Protein AF-A0AAV6VTU3-F1 (afdb_monomer_lite)

Organism: NCBI:txid931172

pLDDT: mean 71.61, std 12.26, range [45.69, 88.69]

Structure (mmCIF, N/CA/C/O backbone):
data_AF-A0AAV6VTU3-F1
#
_entry.id   AF-A0AAV6VTU3-F1
#
loop_
_atom_site.group_PDB
_atom_site.id
_atom_site.type_symbol
_atom_site.label_atom_id
_atom_site.label_alt_id
_atom_site.label_comp_id
_atom_site.label_asym_id
_atom_site.label_entity_id
_atom_site.label_seq_id
_atom_site.pdbx_PDB_ins_code
_atom_site.Cartn_x
_atom_site.Cartn_y
_atom_site.Cartn_z
_atom_site.occupancy
_atom_site.B_iso_or_equiv
_atom_site.auth_seq_id
_atom_site.auth_comp_id
_atom_site.auth_asym_id
_atom_site.auth_atom_id
_atom_site.pdbx_PDB_model_num
ATOM 1 N N . MET A 1 1 ? 52.369 15.342 -27.972 1.00 59.19 1 MET A N 1
ATOM 2 C CA . MET A 1 1 ? 50.950 15.542 -28.366 1.00 59.19 1 MET A CA 1
ATOM 3 C C . MET A 1 1 ? 50.063 14.305 -28.179 1.00 59.19 1 MET A C 1
ATOM 5 O O . MET A 1 1 ? 48.873 14.490 -27.971 1.00 59.19 1 MET A O 1
ATOM 9 N N . LYS A 1 2 ? 50.589 13.068 -28.242 1.00 53.38 2 LYS A N 1
ATOM 10 C CA . LYS A 1 2 ? 49.800 11.833 -28.050 1.00 53.38 2 LYS A CA 1
ATOM 11 C C . LYS A 1 2 ? 49.408 11.620 -26.577 1.00 53.38 2 LYS A C 1
ATOM 13 O O . LYS A 1 2 ? 48.226 11.510 -26.292 1.00 53.38 2 LYS A O 1
ATOM 18 N N . GLU A 1 3 ? 50.367 11.763 -25.662 1.00 60.44 3 GLU A N 1
ATOM 19 C CA . GLU A 1 3 ? 50.156 11.627 -24.206 1.00 60.44 3 GLU A CA 1
ATOM 20 C C . GLU A 1 3 ? 49.086 12.570 -23.630 1.00 60.44 3 GLU A C 1
ATOM 22 O O . GLU A 1 3 ? 48.263 12.163 -22.817 1.00 60.44 3 GLU A O 1
ATOM 27 N N . LEU A 1 4 ? 49.035 13.822 -24.103 1.00 63.78 4 LEU A N 1
ATOM 28 C CA . LEU A 1 4 ? 48.058 14.814 -23.634 1.00 63.78 4 LEU A CA 1
ATOM 29 C C . LEU A 1 4 ? 46.618 14.455 -24.045 1.00 63.78 4 LEU A C 1
ATOM 31 O O . LEU A 1 4 ? 45.676 14.739 -23.310 1.00 63.78 4 LEU A O 1
ATOM 35 N N . ARG A 1 5 ? 46.445 13.790 -25.197 1.00 69.44 5 ARG A N 1
ATOM 36 C CA . ARG A 1 5 ? 45.142 13.273 -25.641 1.00 69.44 5 ARG A CA 1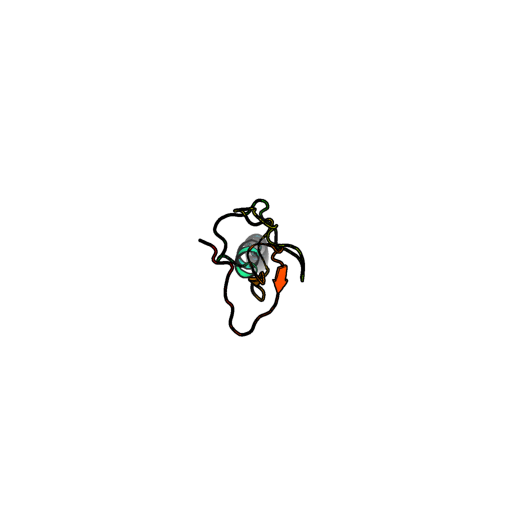
ATOM 37 C C . ARG A 1 5 ? 44.716 12.069 -24.807 1.00 69.44 5 ARG A C 1
ATOM 39 O O . ARG A 1 5 ? 43.547 11.977 -24.447 1.00 69.44 5 ARG A O 1
ATOM 46 N N . THR A 1 6 ? 45.657 11.191 -24.464 1.00 74.56 6 THR A N 1
ATOM 47 C CA . THR A 1 6 ? 45.404 10.011 -23.628 1.00 74.56 6 THR A CA 1
ATOM 48 C C . THR A 1 6 ? 44.999 10.407 -22.209 1.00 74.56 6 THR A C 1
ATOM 50 O O . THR A 1 6 ? 44.016 9.890 -21.688 1.00 74.56 6 THR A O 1
ATOM 53 N N . VAL A 1 7 ? 45.689 11.380 -21.605 1.00 83.62 7 VAL A N 1
ATOM 54 C CA . VAL A 1 7 ? 45.344 11.898 -20.269 1.00 83.62 7 VAL A CA 1
ATOM 55 C C . VAL A 1 7 ? 43.982 12.597 -20.282 1.00 83.62 7 VAL A C 1
ATOM 57 O O . VAL A 1 7 ? 43.176 12.373 -19.383 1.00 83.62 7 VAL A O 1
ATOM 60 N N . GLY A 1 8 ? 43.679 13.378 -21.325 1.00 83.19 8 GLY A N 1
ATOM 61 C CA . GLY A 1 8 ? 42.362 14.003 -21.485 1.00 83.19 8 GLY A CA 1
ATOM 62 C C . GLY A 1 8 ? 41.220 12.987 -21.605 1.00 83.19 8 GLY A C 1
ATOM 63 O O . GLY A 1 8 ? 40.176 13.162 -20.982 1.00 83.19 8 GLY A O 1
ATOM 64 N N . LEU A 1 9 ? 41.436 11.893 -22.344 1.00 81.88 9 LEU A N 1
ATOM 65 C CA . LEU A 1 9 ? 40.484 10.782 -22.462 1.00 81.88 9 LEU A CA 1
ATOM 66 C C . LEU A 1 9 ? 40.259 10.064 -21.125 1.00 81.88 9 LEU A C 1
ATOM 68 O O . LEU A 1 9 ? 39.120 9.760 -20.780 1.00 81.88 9 LEU A O 1
ATOM 72 N N . LEU A 1 10 ? 41.322 9.832 -20.352 1.00 83.12 10 LEU A N 1
ATOM 73 C CA . LEU A 1 10 ? 41.223 9.186 -19.040 1.00 83.12 10 LEU A CA 1
ATOM 74 C C . LEU A 1 10 ? 40.472 10.056 -18.021 1.00 83.12 10 LEU A C 1
ATOM 76 O O . LEU A 1 10 ? 39.637 9.542 -17.279 1.00 83.12 10 LEU A O 1
ATOM 80 N N . LEU A 1 11 ? 40.706 11.371 -18.024 1.00 82.94 11 LEU A N 1
ATOM 81 C CA . LEU A 1 11 ? 39.993 12.312 -17.153 1.00 82.94 11 LEU A CA 1
ATOM 82 C C . LEU A 1 11 ? 38.503 12.418 -17.506 1.00 82.94 11 LEU A C 1
ATOM 84 O O . LEU A 1 11 ? 37.665 12.465 -16.608 1.00 82.94 11 LEU A O 1
ATOM 88 N N . LEU A 1 12 ? 38.165 12.394 -18.799 1.00 80.50 12 LEU A N 1
ATOM 89 C CA . LEU A 1 12 ? 36.775 12.369 -19.264 1.00 80.50 12 LEU A CA 1
ATOM 90 C C . LEU A 1 12 ? 36.037 11.104 -18.808 1.00 80.50 12 LEU A C 1
ATOM 92 O O . LEU A 1 12 ? 34.921 11.197 -18.306 1.00 80.50 12 LEU A O 1
ATOM 96 N N . MET A 1 13 ? 36.664 9.931 -18.918 1.00 78.81 13 MET A N 1
ATOM 97 C CA . MET A 1 13 ? 36.058 8.665 -18.485 1.00 78.81 13 MET A CA 1
ATOM 98 C C . MET A 1 13 ? 35.848 8.610 -16.965 1.00 78.81 13 MET A C 1
ATOM 100 O O . MET A 1 13 ? 34.815 8.130 -16.501 1.00 78.81 13 MET A O 1
ATOM 104 N N . PHE A 1 14 ? 36.791 9.150 -16.186 1.00 77.19 14 PHE A N 1
ATOM 105 C CA . PHE A 1 14 ? 36.673 9.233 -14.728 1.00 77.19 14 PHE A CA 1
ATOM 106 C C . PHE A 1 14 ? 35.540 10.176 -14.287 1.00 77.19 14 PHE A C 1
ATOM 108 O O . PHE A 1 14 ? 34.786 9.850 -13.371 1.00 77.19 14 PHE A O 1
ATOM 115 N N . ALA A 1 15 ? 35.367 11.308 -14.976 1.00 77.94 15 ALA A N 1
ATOM 116 C CA . ALA A 1 15 ? 34.281 12.250 -14.705 1.00 77.94 15 ALA A CA 1
ATOM 117 C C . ALA A 1 15 ? 32.890 11.657 -15.002 1.00 77.94 15 ALA A C 1
ATOM 119 O O . ALA A 1 15 ? 31.959 11.877 -14.232 1.00 77.94 15 ALA A O 1
ATOM 120 N N . ILE A 1 16 ? 32.754 10.869 -16.076 1.00 72.19 16 ILE A N 1
ATOM 121 C CA . ILE A 1 16 ? 31.493 10.189 -16.427 1.00 72.19 16 ILE A CA 1
ATOM 122 C C . ILE A 1 16 ? 31.120 9.145 -15.363 1.00 72.19 16 ILE A C 1
ATOM 124 O O . ILE A 1 16 ? 29.951 9.021 -15.011 1.00 72.19 16 ILE A O 1
ATOM 128 N N . PHE A 1 17 ? 32.102 8.426 -14.810 1.00 67.38 17 PHE A N 1
ATOM 129 C CA . PHE A 1 17 ? 31.864 7.422 -13.769 1.00 67.38 17 PHE A CA 1
ATOM 130 C C . PHE A 1 17 ? 31.403 8.052 -12.443 1.00 67.38 17 PHE A C 1
ATOM 132 O O . PHE A 1 17 ? 30.485 7.548 -11.797 1.00 67.38 17 PHE A O 1
ATOM 139 N N . ALA A 1 18 ? 31.999 9.188 -12.065 1.00 67.50 18 ALA A N 1
ATOM 140 C CA . ALA A 1 18 ? 31.659 9.921 -10.844 1.00 67.50 18 ALA A CA 1
ATOM 141 C C . ALA A 1 18 ? 30.273 10.596 -10.882 1.00 67.50 18 ALA A C 1
ATOM 143 O O . ALA A 1 18 ? 29.735 10.926 -9.831 1.00 67.50 18 ALA A O 1
ATOM 144 N N . ALA A 1 19 ? 29.692 10.790 -12.070 1.00 62.94 19 ALA A N 1
ATOM 145 C CA . ALA A 1 19 ? 28.379 11.409 -12.262 1.00 62.94 19 ALA A CA 1
ATOM 146 C C . ALA A 1 19 ? 27.198 10.414 -12.204 1.00 62.94 19 ALA A C 1
ATOM 148 O O . ALA A 1 19 ? 26.073 10.779 -12.543 1.00 62.94 19 ALA A O 1
ATOM 149 N N . SER A 1 20 ? 27.428 9.158 -11.806 1.00 61.75 20 SER A N 1
ATOM 150 C CA . SER A 1 20 ? 26.363 8.155 -11.684 1.00 61.75 20 SER A CA 1
ATOM 151 C C . SER A 1 20 ? 25.535 8.349 -10.404 1.00 61.75 20 SER A C 1
ATOM 153 O O . SER A 1 20 ? 25.688 7.645 -9.412 1.00 61.75 20 SER A O 1
ATOM 155 N N . GLU A 1 21 ? 24.612 9.309 -10.429 1.00 62.25 21 GLU A N 1
ATOM 156 C CA . GLU A 1 21 ? 23.531 9.426 -9.442 1.00 62.25 21 GLU A CA 1
ATOM 157 C C . GLU A 1 21 ? 22.283 8.671 -9.940 1.00 62.25 21 GLU A C 1
ATOM 159 O O . GLU A 1 21 ? 21.357 9.262 -10.489 1.00 62.25 21 GLU A O 1
ATOM 164 N N . GLU A 1 22 ? 22.242 7.344 -9.767 1.00 57.81 22 GLU A N 1
ATOM 165 C CA . GLU A 1 22 ? 21.099 6.504 -10.190 1.00 57.81 22 GLU A CA 1
ATOM 166 C C . GLU A 1 22 ? 20.336 5.819 -9.037 1.00 57.81 22 GLU A C 1
ATOM 168 O O . GLU A 1 22 ? 19.593 4.865 -9.255 1.00 57.81 22 GLU A O 1
ATOM 173 N N . GLU A 1 23 ? 20.448 6.290 -7.792 1.00 53.22 23 GLU A N 1
ATOM 174 C CA . GLU A 1 23 ? 19.793 5.596 -6.667 1.00 53.22 23 GLU A CA 1
ATOM 175 C C . GLU A 1 23 ? 18.407 6.130 -6.257 1.00 53.22 23 GLU A C 1
ATOM 177 O O . GLU A 1 23 ? 17.640 5.401 -5.622 1.00 53.22 23 GLU A O 1
ATOM 182 N N . ASP A 1 24 ? 18.041 7.370 -6.594 1.00 51.81 24 ASP A N 1
ATOM 183 C CA . ASP A 1 24 ? 16.823 8.003 -6.043 1.00 51.81 24 ASP A CA 1
ATOM 184 C C . ASP A 1 24 ? 15.582 7.834 -6.946 1.00 51.81 24 ASP A C 1
ATOM 186 O O . ASP A 1 24 ? 14.447 7.703 -6.477 1.00 51.81 24 ASP A O 1
ATOM 190 N N . VAL A 1 25 ? 15.785 7.751 -8.264 1.00 49.59 25 VAL A N 1
ATOM 191 C CA . VAL A 1 25 ? 14.693 7.659 -9.251 1.00 49.59 25 VAL A CA 1
ATOM 192 C C . VAL A 1 25 ? 13.999 6.291 -9.211 1.00 49.59 25 VAL A C 1
ATOM 194 O O . VAL A 1 25 ? 12.770 6.222 -9.260 1.00 49.59 25 VAL A O 1
ATOM 197 N N . TRP A 1 26 ? 14.749 5.200 -9.022 1.00 48.34 26 TRP A N 1
ATOM 198 C CA . TRP A 1 26 ? 14.178 3.855 -8.864 1.00 48.34 26 TRP A CA 1
ATOM 199 C C . TRP A 1 26 ? 13.387 3.700 -7.560 1.00 48.34 26 TRP A C 1
ATOM 201 O O . TRP A 1 26 ? 12.306 3.108 -7.567 1.00 48.34 26 TRP A O 1
ATOM 211 N N . LYS A 1 27 ? 13.859 4.302 -6.458 1.00 50.06 27 LYS A N 1
ATOM 212 C CA . LYS A 1 27 ? 13.168 4.276 -5.155 1.00 50.06 27 LYS A CA 1
ATOM 213 C C . LYS A 1 27 ? 11.794 4.953 -5.213 1.00 50.06 27 LYS A C 1
ATOM 215 O O . LYS A 1 27 ? 10.861 4.475 -4.574 1.00 50.06 27 LYS A O 1
ATOM 220 N N . ARG A 1 28 ? 11.635 6.012 -6.018 1.00 49.03 28 ARG A N 1
ATOM 221 C CA . ARG A 1 28 ? 10.340 6.691 -6.244 1.00 49.03 28 ARG A CA 1
ATOM 222 C C . ARG A 1 28 ? 9.458 5.980 -7.269 1.00 49.03 28 ARG A C 1
ATOM 224 O O . ARG A 1 28 ? 8.240 6.037 -7.171 1.00 49.03 28 ARG A O 1
ATOM 231 N N . ALA A 1 29 ? 10.052 5.262 -8.220 1.00 53.22 29 ALA A N 1
ATOM 232 C CA . ALA A 1 29 ? 9.323 4.537 -9.257 1.00 53.22 29 ALA A CA 1
ATOM 233 C C . ALA A 1 29 ? 8.747 3.181 -8.804 1.00 53.22 29 ALA A C 1
ATOM 235 O O . ALA A 1 29 ? 8.056 2.547 -9.598 1.00 53.22 29 ALA A O 1
ATOM 236 N N . GLN A 1 30 ? 9.013 2.722 -7.575 1.00 59.06 30 GLN A N 1
ATOM 237 C CA . GLN A 1 30 ? 8.674 1.367 -7.117 1.00 59.06 30 GLN A CA 1
ATOM 238 C C . GLN A 1 30 ? 7.568 1.315 -6.052 1.00 59.06 30 GLN A C 1
ATOM 240 O O . GLN A 1 30 ? 7.191 0.223 -5.627 1.00 59.06 30 GLN A O 1
ATOM 245 N N . VAL A 1 31 ? 7.024 2.455 -5.624 1.00 65.19 31 VAL A N 1
ATOM 246 C CA . VAL A 1 31 ? 6.174 2.536 -4.429 1.00 65.19 3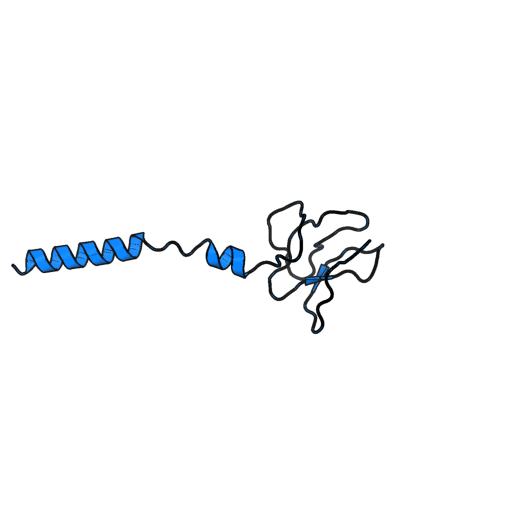1 VAL A CA 1
ATOM 247 C C . VAL A 1 31 ? 4.875 3.274 -4.727 1.00 65.19 31 VAL A C 1
ATOM 249 O O . VAL A 1 31 ? 4.892 4.293 -5.403 1.00 65.19 31 VAL A O 1
ATOM 252 N N . ASP A 1 32 ? 3.765 2.748 -4.213 1.00 67.81 32 ASP A N 1
ATOM 253 C CA . ASP A 1 32 ? 2.437 3.356 -4.305 1.00 67.81 32 ASP A CA 1
ATOM 254 C C . ASP A 1 32 ? 2.385 4.683 -3.525 1.00 67.81 32 ASP A C 1
ATOM 256 O O . ASP A 1 32 ? 2.626 4.735 -2.313 1.00 67.81 32 ASP A O 1
ATOM 260 N N . ASP A 1 33 ? 2.107 5.762 -4.246 1.00 68.19 33 ASP A N 1
ATOM 261 C CA . ASP A 1 33 ? 1.998 7.144 -3.787 1.00 68.19 33 ASP A CA 1
ATOM 262 C C . ASP A 1 33 ? 0.548 7.575 -3.505 1.00 68.19 33 ASP A C 1
ATOM 264 O O . ASP A 1 33 ? 0.319 8.686 -3.029 1.00 68.19 33 ASP A O 1
ATOM 268 N N . SER A 1 34 ? -0.434 6.679 -3.678 1.00 63.56 34 SER A N 1
ATOM 269 C CA . SER A 1 34 ? -1.839 6.937 -3.320 1.00 63.56 34 SER A CA 1
ATOM 270 C C . SER A 1 34 ? -2.090 7.067 -1.808 1.00 63.56 34 SER A C 1
ATOM 272 O O . SER A 1 34 ? -3.159 7.507 -1.382 1.00 63.56 34 SER A O 1
ATOM 274 N N . ILE A 1 35 ? -1.106 6.712 -0.975 1.00 64.06 35 ILE A N 1
ATOM 275 C CA . ILE A 1 35 ? -1.209 6.718 0.486 1.00 64.06 35 ILE A CA 1
ATOM 276 C C . ILE A 1 35 ? -0.524 7.964 1.065 1.00 64.06 35 ILE A C 1
ATOM 278 O O . ILE A 1 35 ? 0.702 8.052 1.118 1.00 64.06 35 ILE A O 1
ATOM 282 N N . GLY A 1 36 ? -1.323 8.899 1.586 1.00 64.56 36 GLY A N 1
ATOM 283 C CA . GLY A 1 36 ? -0.834 10.173 2.131 1.00 64.56 36 GLY A CA 1
ATOM 284 C C . GLY A 1 36 ? -0.252 10.127 3.553 1.00 64.56 36 GLY A C 1
ATOM 285 O O . GLY A 1 36 ? 0.395 11.083 3.971 1.00 64.56 36 GLY A O 1
ATOM 286 N N . SER A 1 37 ? -0.465 9.053 4.329 1.00 69.38 37 SER A N 1
ATOM 287 C CA . SER A 1 37 ? 0.048 8.961 5.709 1.00 69.38 37 SER A CA 1
ATOM 288 C C . SER A 1 37 ? 0.399 7.533 6.128 1.00 69.38 37 SER A C 1
ATOM 290 O O . SER A 1 37 ? -0.461 6.649 6.176 1.00 69.38 37 SER A O 1
ATOM 292 N N . TYR A 1 38 ? 1.668 7.308 6.473 1.00 72.81 38 TYR A N 1
ATOM 293 C CA . TYR A 1 38 ? 2.202 6.008 6.874 1.00 72.81 38 TYR A CA 1
ATOM 294 C C . TYR A 1 38 ? 3.208 6.145 8.033 1.00 72.81 38 TYR A C 1
ATOM 296 O O . TYR A 1 38 ? 3.842 7.182 8.203 1.00 72.81 38 TYR A O 1
ATOM 304 N N . TYR A 1 39 ? 3.321 5.106 8.866 1.00 75.06 39 TYR A N 1
ATOM 305 C CA . TYR A 1 39 ? 4.197 5.066 10.043 1.00 75.06 39 TYR A CA 1
ATOM 306 C C . TYR A 1 39 ? 5.669 4.824 9.694 1.00 75.06 39 TYR A C 1
ATOM 308 O O . TYR A 1 39 ? 6.543 5.320 10.396 1.00 75.06 39 TYR A O 1
ATOM 316 N N . SER A 1 40 ? 5.952 4.029 8.661 1.00 73.38 40 SER A N 1
ATOM 317 C CA . SER A 1 40 ? 7.314 3.662 8.269 1.00 73.38 40 SER A CA 1
ATOM 318 C C . SER A 1 40 ? 7.493 3.824 6.766 1.00 73.38 40 SER A C 1
ATOM 320 O O . SER A 1 40 ? 6.701 3.292 5.986 1.00 73.38 40 SER A O 1
ATOM 322 N N . GLU A 1 41 ? 8.541 4.550 6.369 1.00 68.50 41 GLU A N 1
ATOM 323 C CA . GLU A 1 41 ? 8.934 4.799 4.975 1.00 68.50 41 GLU A CA 1
ATOM 324 C C . GLU A 1 41 ? 9.537 3.549 4.311 1.00 68.50 41 GLU A C 1
ATOM 326 O O . GLU A 1 41 ? 10.647 3.567 3.786 1.00 68.50 41 GLU A O 1
ATOM 331 N N . ARG A 1 42 ? 8.833 2.419 4.363 1.00 82.19 42 ARG A N 1
ATOM 332 C CA . ARG A 1 42 ? 9.273 1.183 3.716 1.00 82.19 42 ARG A CA 1
ATOM 333 C C . ARG A 1 42 ? 8.200 0.606 2.820 1.00 82.19 42 ARG A C 1
ATOM 335 O O . A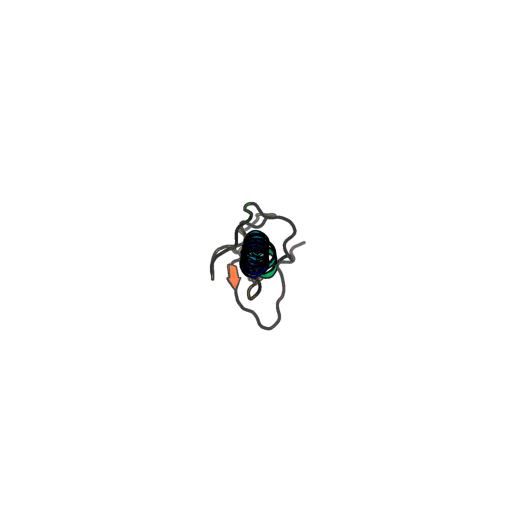RG A 1 42 ? 7.004 0.843 3.007 1.00 82.19 42 ARG A O 1
ATOM 342 N N . VAL A 1 43 ? 8.655 -0.222 1.893 1.00 83.44 43 VAL A N 1
ATOM 343 C CA . VAL A 1 43 ? 7.793 -1.045 1.054 1.00 83.44 43 VAL A CA 1
ATOM 344 C C . VAL A 1 43 ? 7.367 -2.283 1.849 1.00 83.44 43 VAL A C 1
ATOM 346 O O . VAL A 1 43 ? 8.187 -2.923 2.515 1.00 83.44 43 VAL A O 1
ATOM 349 N N . CYS A 1 44 ? 6.075 -2.594 1.833 1.00 86.06 44 CYS A N 1
ATOM 350 C CA . CYS A 1 44 ? 5.546 -3.837 2.371 1.00 86.06 44 CYS A CA 1
ATOM 351 C C . CYS A 1 44 ? 5.881 -5.003 1.430 1.00 86.06 44 CYS A C 1
ATOM 353 O O . CYS A 1 44 ? 5.895 -4.850 0.207 1.00 86.06 44 CYS A O 1
ATOM 355 N N . TRP A 1 45 ? 6.062 -6.193 1.989 1.00 84.12 45 TRP A N 1
ATOM 356 C CA . TRP A 1 45 ? 6.169 -7.419 1.207 1.00 84.12 45 TRP A CA 1
ATOM 357 C C . TRP A 1 45 ? 4.802 -7.877 0.687 1.00 84.12 45 TRP A C 1
ATOM 359 O O . TRP A 1 45 ? 3.742 -7.383 1.080 1.00 84.12 45 TRP A O 1
ATOM 369 N N . TRP A 1 46 ? 4.823 -8.850 -0.220 1.00 81.19 46 TRP A N 1
ATOM 370 C CA . TRP A 1 46 ? 3.607 -9.479 -0.719 1.00 81.19 4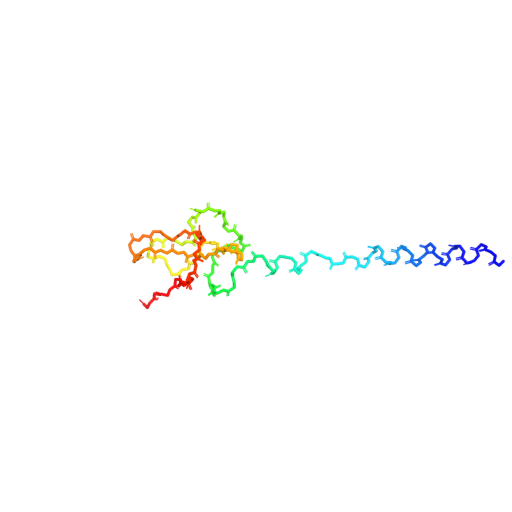6 TRP A CA 1
ATOM 371 C C . TRP A 1 46 ? 2.776 -10.083 0.423 1.00 81.19 46 TRP A C 1
ATOM 373 O O . TRP A 1 46 ? 3.331 -10.767 1.281 1.00 81.19 46 TRP A O 1
ATOM 383 N N . ASN A 1 47 ? 1.459 -9.833 0.438 1.00 82.06 47 ASN A N 1
ATOM 384 C CA . ASN A 1 47 ? 0.524 -10.226 1.506 1.00 82.06 47 ASN A CA 1
ATOM 385 C C . ASN A 1 47 ? 0.833 -9.675 2.913 1.00 82.06 47 ASN A C 1
ATOM 387 O O . ASN A 1 47 ? 0.149 -10.022 3.880 1.00 82.06 47 ASN A O 1
ATOM 391 N N . GLU A 1 48 ? 1.823 -8.795 3.061 1.00 88.38 48 GLU A N 1
ATOM 392 C CA . GLU A 1 48 ? 2.094 -8.148 4.337 1.00 88.38 48 GLU A CA 1
ATOM 393 C C . GLU A 1 48 ? 0.971 -7.162 4.693 1.00 88.38 48 GLU A C 1
ATOM 395 O O . GLU A 1 48 ? 0.387 -6.511 3.822 1.00 88.38 48 GLU A O 1
ATOM 400 N N . VAL A 1 49 ? 0.680 -7.043 5.993 1.00 88.69 49 VAL A N 1
ATOM 401 C CA . VAL A 1 49 ? -0.309 -6.097 6.517 1.00 88.69 49 VAL A CA 1
ATOM 402 C C . VAL A 1 49 ? 0.177 -4.656 6.331 1.00 88.69 49 VAL A C 1
ATOM 404 O O . VAL A 1 49 ? 0.989 -4.154 7.114 1.00 88.69 49 VAL A O 1
ATOM 407 N N . CYS A 1 50 ? -0.371 -3.974 5.329 1.00 88.00 50 CYS A N 1
ATOM 408 C CA . CYS A 1 50 ? -0.117 -2.563 5.045 1.00 88.00 50 CYS A CA 1
ATOM 409 C C . CYS A 1 50 ? -0.924 -1.631 5.959 1.00 88.00 50 CYS A C 1
ATOM 411 O O . CYS A 1 50 ? -0.505 -0.498 6.193 1.00 88.00 50 CYS A O 1
ATOM 413 N N . LYS A 1 51 ? -2.033 -2.098 6.551 1.00 87.31 51 LYS A N 1
ATOM 414 C CA . LYS A 1 51 ? -2.815 -1.332 7.530 1.00 87.31 51 LYS A CA 1
ATOM 415 C C . LYS A 1 51 ? -3.558 -2.249 8.501 1.00 87.31 51 LYS A C 1
ATOM 417 O O . LYS A 1 51 ? -4.172 -3.217 8.071 1.00 87.31 51 LYS A O 1
ATOM 422 N N . ARG A 1 52 ? -3.515 -1.931 9.798 1.00 86.62 52 ARG A N 1
ATOM 423 C CA . ARG A 1 52 ? -4.269 -2.664 10.827 1.00 86.62 52 ARG A CA 1
ATOM 424 C C . ARG A 1 52 ? -5.718 -2.191 10.910 1.00 86.62 52 ARG A C 1
ATOM 426 O O . ARG A 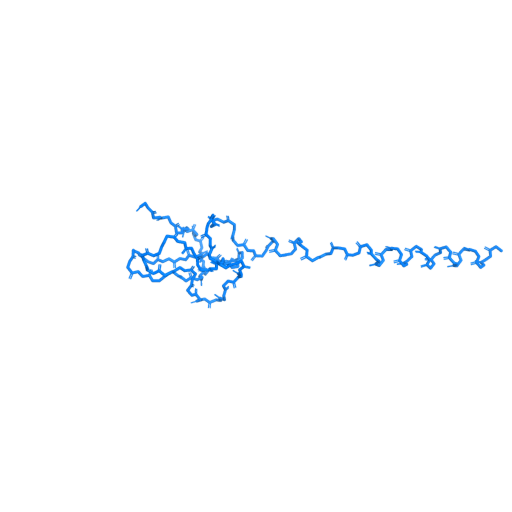1 52 ? -6.027 -1.051 10.537 1.00 86.62 52 ARG A O 1
ATOM 433 N N . GLU A 1 53 ? -6.578 -3.053 11.440 1.00 83.75 53 GLU A N 1
ATOM 434 C CA . GLU A 1 53 ? -7.930 -2.673 11.856 1.00 83.75 53 GLU A CA 1
ATOM 435 C C . GLU A 1 53 ? -7.927 -1.397 12.722 1.00 83.75 53 GLU A C 1
ATOM 437 O O . GLU A 1 53 ? -7.012 -1.159 13.514 1.00 83.75 53 GLU A O 1
ATOM 442 N N . PHE A 1 54 ? -8.928 -0.534 12.510 1.00 79.00 54 PHE A N 1
ATOM 443 C CA . PHE A 1 54 ? -9.181 0.719 13.250 1.00 79.00 54 PHE A CA 1
ATOM 444 C C . PHE A 1 54 ? -8.080 1.793 13.264 1.00 79.00 54 PHE A C 1
ATOM 446 O O . PHE A 1 54 ? -8.308 2.894 13.759 1.00 79.00 54 PHE A O 1
ATOM 453 N N . GLN A 1 55 ? -6.895 1.533 12.715 1.00 80.88 55 GLN A N 1
ATOM 454 C CA . GLN A 1 55 ? -5.849 2.548 12.598 1.00 80.88 55 GLN A CA 1
ATOM 455 C C . GLN A 1 55 ? -6.184 3.517 11.470 1.00 80.88 55 GLN A C 1
ATOM 457 O O . GLN A 1 55 ? -6.725 3.101 10.459 1.00 80.88 55 GLN A O 1
ATOM 462 N N . VAL A 1 56 ? -5.847 4.797 11.590 1.00 78.12 56 VAL A N 1
ATOM 463 C CA . VAL A 1 56 ? -6.042 5.753 10.479 1.00 78.12 56 VAL A CA 1
ATOM 464 C C . VAL A 1 56 ? -4.844 5.727 9.524 1.00 78.12 56 VAL A C 1
ATOM 466 O O . VAL A 1 56 ? -4.991 5.887 8.318 1.00 78.12 56 VAL A O 1
ATOM 469 N N . ARG A 1 57 ? -3.645 5.466 10.056 1.00 80.94 57 ARG A N 1
ATOM 470 C CA . ARG A 1 57 ? -2.385 5.477 9.303 1.00 80.94 57 ARG A CA 1
ATOM 471 C C . ARG A 1 57 ? -1.990 4.087 8.810 1.00 80.94 57 ARG A C 1
ATOM 473 O O . ARG A 1 57 ? -2.229 3.077 9.476 1.00 80.94 57 ARG A O 1
ATOM 480 N N . PHE A 1 58 ? -1.313 4.053 7.669 1.00 84.12 58 PHE A N 1
ATOM 481 C CA . PHE A 1 58 ? -0.744 2.834 7.095 1.00 84.12 58 PHE A CA 1
ATOM 482 C C . PHE A 1 58 ? 0.578 2.483 7.782 1.00 84.12 58 PHE A C 1
ATOM 484 O O . PHE A 1 58 ? 1.272 3.350 8.300 1.00 84.12 58 PHE A O 1
ATOM 491 N N . ARG A 1 59 ? 0.962 1.208 7.810 1.00 86.75 59 ARG A N 1
ATOM 492 C CA . ARG A 1 59 ? 2.243 0.766 8.386 1.00 86.75 59 ARG A CA 1
ATOM 493 C C . ARG A 1 59 ? 3.405 0.956 7.420 1.00 86.75 59 ARG A C 1
ATOM 495 O O . ARG A 1 59 ? 4.486 1.340 7.848 1.00 86.75 59 ARG A O 1
ATOM 502 N N . CYS A 1 60 ? 3.163 0.660 6.152 1.00 84.50 60 CYS A N 1
ATOM 503 C CA . CYS A 1 60 ? 4.117 0.696 5.052 1.00 84.50 60 CYS A CA 1
ATOM 504 C C . CYS A 1 60 ? 3.351 0.956 3.747 1.00 84.50 60 CYS A C 1
ATOM 506 O O . CYS A 1 60 ? 2.117 0.891 3.722 1.00 84.50 60 CYS A O 1
ATOM 508 N N . ARG A 1 61 ? 4.076 1.260 2.671 1.00 83.12 61 ARG A N 1
ATOM 509 C CA . ARG A 1 61 ? 3.500 1.455 1.335 1.00 83.12 61 ARG A CA 1
ATOM 510 C C . ARG A 1 61 ? 3.597 0.164 0.520 1.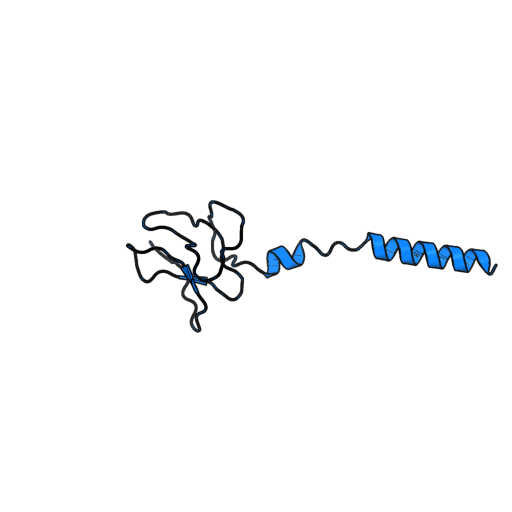00 83.12 61 ARG A C 1
ATOM 512 O O . ARG A 1 61 ? 4.553 -0.587 0.685 1.00 83.12 61 ARG A O 1
ATOM 519 N N . CYS A 1 62 ? 2.645 -0.109 -0.367 1.00 83.06 62 CYS A N 1
ATOM 520 C CA . CYS A 1 62 ? 2.746 -1.269 -1.259 1.00 83.06 62 CYS A CA 1
ATOM 521 C C . CYS A 1 62 ? 3.690 -0.985 -2.446 1.00 83.06 62 CYS A C 1
ATOM 523 O O . CYS A 1 62 ? 3.907 0.178 -2.797 1.00 83.06 62 CYS A O 1
ATOM 525 N N . PRO A 1 63 ? 4.279 -2.024 -3.068 1.00 81.56 63 PRO A N 1
ATOM 526 C CA . PRO A 1 63 ? 5.048 -1.857 -4.298 1.00 81.56 63 PRO A CA 1
ATOM 527 C C . PRO A 1 63 ? 4.138 -1.437 -5.462 1.00 81.56 63 PRO A C 1
ATOM 529 O O . PRO A 1 63 ? 2.967 -1.790 -5.470 1.00 81.56 63 PRO A O 1
ATOM 532 N N . LYS A 1 64 ? 4.676 -0.763 -6.484 1.00 77.62 64 LYS A N 1
ATOM 533 C CA . LYS A 1 64 ? 3.914 -0.134 -7.589 1.00 77.62 64 LYS A CA 1
ATOM 534 C C . LYS A 1 64 ? 2.953 -1.055 -8.360 1.00 77.62 64 LYS A C 1
ATOM 536 O O . LYS A 1 64 ? 1.984 -0.587 -8.944 1.00 77.62 64 LYS A O 1
ATOM 541 N N . TRP A 1 65 ? 3.215 -2.358 -8.399 1.00 75.06 65 TRP A N 1
ATOM 542 C CA . TRP A 1 65 ? 2.349 -3.349 -9.062 1.00 75.06 65 TRP A CA 1
ATOM 543 C C . TRP A 1 65 ? 1.251 -3.916 -8.144 1.00 75.06 65 TRP A C 1
ATOM 545 O O . TRP A 1 65 ? 0.554 -4.863 -8.512 1.00 75.06 65 TRP A O 1
ATOM 555 N N . SER A 1 66 ? 1.119 -3.382 -6.931 1.00 79.06 66 SER A N 1
ATOM 556 C CA . SER A 1 66 ? 0.218 -3.849 -5.885 1.00 79.06 66 SER A CA 1
ATOM 557 C C . SER A 1 66 ? -0.409 -2.662 -5.160 1.00 79.06 66 SER A C 1
ATOM 559 O O . SER A 1 66 ? 0.161 -1.581 -5.108 1.00 79.06 66 SER A O 1
ATOM 561 N N . PHE A 1 67 ? -1.554 -2.888 -4.519 1.00 79.12 67 PHE A N 1
ATOM 562 C CA . PHE A 1 67 ? -2.219 -1.865 -3.709 1.00 79.12 67 PHE A CA 1
ATOM 563 C C . PHE A 1 67 ? -2.574 -2.406 -2.331 1.00 79.12 67 PHE A C 1
ATOM 565 O O . PHE A 1 67 ? -2.719 -3.620 -2.151 1.00 79.12 67 PHE A O 1
ATOM 572 N N . CYS A 1 68 ? -2.722 -1.501 -1.363 1.00 80.75 68 CYS A N 1
ATOM 573 C CA . CYS A 1 68 ? -3.180 -1.855 -0.027 1.00 80.75 68 CYS A CA 1
ATOM 574 C C . CYS A 1 68 ? -4.701 -2.068 -0.040 1.00 80.75 68 CYS A C 1
ATOM 576 O O . CYS A 1 68 ? -5.467 -1.113 -0.174 1.00 80.75 68 CYS A O 1
ATOM 578 N N . ARG A 1 69 ? -5.145 -3.327 0.080 1.00 80.62 69 ARG A N 1
ATOM 579 C CA . ARG A 1 69 ? -6.554 -3.735 -0.051 1.00 80.62 69 ARG A CA 1
ATOM 580 C C . ARG A 1 69 ? -7.071 -4.358 1.244 1.00 80.62 69 ARG A C 1
ATOM 582 O O . ARG A 1 69 ? -6.425 -5.242 1.797 1.00 80.62 69 ARG A O 1
ATOM 589 N N . SER A 1 70 ? -8.274 -3.968 1.673 1.00 76.50 70 SER A N 1
ATOM 590 C CA . SER A 1 70 ? -9.025 -4.630 2.753 1.00 76.50 70 SER A CA 1
ATOM 591 C C . SER A 1 70 ? -10.465 -4.926 2.312 1.00 76.50 70 SER A C 1
ATOM 593 O O . SER A 1 70 ? -11.050 -4.102 1.606 1.00 76.50 70 SER A O 1
ATOM 595 N N . PRO A 1 71 ? -11.051 -6.078 2.693 1.00 69.31 71 PRO A N 1
ATOM 596 C CA . PRO A 1 71 ? -12.452 -6.395 2.419 1.00 69.31 71 PRO A CA 1
ATOM 597 C C . PRO A 1 71 ? -13.464 -5.584 3.259 1.00 69.31 71 PRO A C 1
ATOM 599 O O . PRO A 1 71 ? -14.659 -5.697 2.999 1.00 69.31 71 PRO A O 1
ATOM 602 N N . GLY A 1 72 ? -13.045 -4.771 4.246 1.00 64.31 72 GLY A N 1
ATOM 603 C CA . GLY A 1 72 ? -13.969 -3.972 5.071 1.00 64.31 72 GLY A CA 1
ATOM 604 C C . GLY A 1 72 ? -13.319 -3.199 6.234 1.00 64.31 72 GLY A C 1
ATOM 605 O O . GLY A 1 72 ? -12.104 -3.038 6.286 1.00 64.31 72 GLY A O 1
ATOM 606 N N . ARG A 1 73 ? -14.131 -2.694 7.183 1.00 63.31 73 ARG A N 1
ATOM 607 C CA . ARG A 1 73 ? -13.675 -1.910 8.363 1.00 63.31 73 ARG A CA 1
ATOM 608 C C . ARG A 1 73 ? -12.930 -2.732 9.418 1.00 63.31 73 ARG A C 1
ATOM 610 O O . ARG A 1 73 ? -12.017 -2.224 10.061 1.00 63.31 73 ARG A O 1
ATOM 617 N N . TYR A 1 74 ? -13.323 -3.991 9.566 1.00 69.88 74 TYR A N 1
ATOM 618 C CA . TYR A 1 74 ? -12.938 -4.864 10.677 1.00 69.88 74 TYR A CA 1
ATOM 619 C C . TYR A 1 74 ? -11.840 -5.866 10.303 1.00 69.88 74 TYR A C 1
ATOM 621 O O . TYR A 1 74 ? -11.779 -6.958 10.854 1.00 69.88 74 TYR A O 1
ATOM 629 N N . TYR A 1 75 ? -11.020 -5.529 9.306 1.00 79.06 75 TYR A N 1
ATOM 630 C CA . TYR A 1 75 ? -9.985 -6.422 8.802 1.00 79.06 75 TYR A CA 1
ATOM 631 C C . TYR A 1 75 ? -8.709 -5.661 8.493 1.00 79.06 75 TYR A C 1
ATOM 633 O O . TYR A 1 75 ? -8.733 -4.528 7.996 1.00 79.06 75 TYR A O 1
ATOM 641 N N . ASP A 1 76 ? -7.599 -6.350 8.719 1.00 86.06 76 ASP A N 1
ATOM 642 C CA . ASP A 1 76 ? -6.303 -5.933 8.225 1.00 86.06 76 ASP A CA 1
ATOM 643 C C . ASP A 1 76 ? -6.329 -5.789 6.695 1.00 86.06 76 ASP A C 1
ATOM 645 O O . ASP A 1 76 ? -6.977 -6.546 5.969 1.00 86.06 76 ASP A O 1
ATOM 649 N N . ALA A 1 77 ? -5.637 -4.764 6.206 1.00 86.25 77 ALA A N 1
ATOM 650 C CA . ALA A 1 77 ? -5.389 -4.565 4.789 1.00 86.25 77 ALA A CA 1
ATOM 651 C C . ALA A 1 77 ? -4.033 -5.163 4.419 1.00 86.25 77 ALA A C 1
ATOM 653 O O . ALA A 1 77 ? -3.063 -4.999 5.165 1.00 86.25 77 ALA A O 1
ATOM 654 N N . HIS A 1 78 ? -3.949 -5.778 3.242 1.00 86.81 78 HIS A N 1
ATOM 655 C CA . HIS A 1 78 ? -2.744 -6.441 2.747 1.00 86.81 78 HIS A CA 1
ATOM 656 C C . HIS A 1 78 ? -2.377 -5.952 1.346 1.00 86.81 78 HIS A C 1
ATOM 658 O O . HIS A 1 78 ? -3.252 -5.534 0.582 1.00 86.81 78 HIS A O 1
ATOM 664 N N . CYS A 1 79 ? -1.095 -6.036 0.983 1.00 85.25 79 CYS A N 1
ATOM 665 C CA . CYS A 1 79 ? -0.683 -5.778 -0.396 1.00 85.25 79 CYS A CA 1
ATOM 666 C C . CYS A 1 79 ? -1.117 -6.928 -1.314 1.00 85.25 79 CYS A C 1
ATOM 668 O O . CYS A 1 79 ? -0.671 -8.063 -1.131 1.00 85.25 79 CYS A O 1
ATOM 670 N N . ALA A 1 80 ? -1.969 -6.615 -2.296 1.00 80.19 80 ALA A N 1
ATOM 671 C CA . ALA A 1 80 ? -2.451 -7.555 -3.306 1.00 80.19 80 ALA A CA 1
ATOM 672 C C . ALA A 1 80 ? -2.464 -6.960 -4.733 1.00 80.19 80 ALA A C 1
ATOM 674 O O . ALA A 1 80 ? -2.677 -5.762 -4.934 1.00 80.19 80 ALA A O 1
ATOM 675 N N . ILE A 1 81 ? -2.308 -7.834 -5.733 1.00 76.69 81 ILE A N 1
ATOM 676 C CA . ILE A 1 81 ? -2.451 -7.555 -7.174 1.00 76.69 81 ILE A CA 1
ATOM 677 C C . ILE A 1 81 ? -3.944 -7.562 -7.485 1.00 76.69 81 ILE A C 1
ATOM 679 O O . ILE A 1 81 ? -4.668 -8.491 -7.122 1.00 76.69 81 ILE A O 1
ATOM 683 N N . THR A 1 82 ? -4.424 -6.538 -8.179 1.00 68.25 82 THR A N 1
ATOM 684 C CA . THR A 1 82 ? -5.833 -6.436 -8.571 1.00 68.25 82 THR A CA 1
ATOM 685 C C . THR A 1 82 ? -5.946 -5.856 -9.983 1.00 68.25 82 THR A C 1
ATOM 687 O O . THR A 1 82 ? -5.097 -5.074 -10.397 1.00 68.25 82 THR A O 1
ATOM 690 N N . ARG A 1 83 ? -6.984 -6.259 -10.733 1.00 60.50 83 ARG A N 1
ATOM 691 C CA . ARG A 1 83 ? -7.249 -5.787 -12.109 1.00 60.50 83 ARG A CA 1
ATOM 692 C C . ARG A 1 83 ? -8.021 -4.466 -12.179 1.00 60.50 83 ARG A C 1
ATOM 694 O O . ARG A 1 83 ? -7.982 -3.814 -13.211 1.00 60.50 83 ARG A O 1
ATOM 701 N N . THR A 1 84 ? -8.741 -4.100 -11.121 1.00 59.12 84 THR A N 1
ATOM 702 C CA . THR A 1 84 ? -9.656 -2.941 -11.091 1.00 59.12 84 THR A CA 1
ATOM 703 C C . THR A 1 84 ? -9.272 -1.884 -10.061 1.00 59.12 84 THR A C 1
ATOM 705 O O . THR A 1 84 ? -9.866 -0.819 -10.058 1.00 59.12 84 THR A O 1
ATOM 708 N N . GLY A 1 85 ? -8.278 -2.175 -9.217 1.00 54.94 85 GLY A N 1
ATOM 709 C CA . GLY A 1 85 ? -7.602 -1.228 -8.327 1.00 54.94 85 GLY A CA 1
ATOM 710 C C . GLY A 1 85 ? -8.518 -0.238 -7.606 1.00 54.94 85 GLY A C 1
ATOM 711 O O . GLY A 1 85 ? -8.476 0.943 -7.920 1.00 54.94 85 GLY A O 1
ATOM 712 N N . TYR A 1 86 ? -9.293 -0.685 -6.612 1.00 49.81 86 TYR A N 1
ATOM 713 C CA . TYR A 1 86 ? -9.880 0.241 -5.638 1.00 49.81 86 TYR A CA 1
ATOM 714 C C . TYR A 1 86 ? -9.011 0.295 -4.380 1.00 49.81 86 TYR A C 1
ATOM 716 O O . TYR A 1 86 ? -8.743 -0.724 -3.737 1.00 49.81 86 TYR A O 1
ATOM 724 N N . ILE A 1 87 ? -8.545 1.512 -4.115 1.00 55.31 87 ILE A N 1
ATOM 725 C CA . ILE A 1 87 ? -7.643 1.949 -3.052 1.00 55.31 87 ILE A CA 1
ATOM 726 C C . ILE A 1 87 ? -8.452 2.040 -1.758 1.00 55.31 87 ILE A C 1
ATOM 728 O O . ILE A 1 87 ? -9.654 2.301 -1.790 1.00 55.31 87 ILE A O 1
ATOM 732 N N . TRP A 1 88 ? -7.812 1.795 -0.621 1.00 53.19 88 TRP A N 1
ATOM 733 C CA . TRP A 1 88 ? -8.430 1.956 0.689 1.00 53.19 88 TRP A CA 1
ATOM 734 C C . TRP A 1 88 ? -8.983 3.389 0.841 1.00 53.19 88 TRP A C 1
ATOM 736 O O . TRP A 1 88 ? -8.236 4.324 1.107 1.00 53.19 88 TRP A O 1
ATOM 746 N N . MET A 1 89 ? -10.290 3.560 0.639 1.00 53.94 89 MET A N 1
ATOM 747 C CA . MET A 1 89 ? -11.036 4.768 0.978 1.00 53.94 89 MET A CA 1
ATOM 748 C C . MET A 1 89 ? -12.009 4.400 2.089 1.00 53.94 89 MET A C 1
ATOM 750 O O . MET A 1 89 ? -12.828 3.490 1.939 1.00 53.94 89 MET A O 1
ATOM 754 N N . GLN A 1 90 ? -11.862 5.067 3.228 1.00 47.12 90 GLN A N 1
ATOM 755 C CA . GLN A 1 90 ? -12.728 4.905 4.382 1.00 47.12 90 GLN A CA 1
ATOM 756 C C . GLN A 1 90 ? -12.990 6.297 4.952 1.00 47.12 90 GLN A C 1
ATOM 758 O O . GLN A 1 90 ? -12.049 6.934 5.426 1.00 47.12 90 GLN A O 1
ATOM 763 N N . ASP A 1 91 ? -14.243 6.743 4.840 1.00 45.69 91 ASP A N 1
ATOM 764 C CA . ASP A 1 91 ? -14.782 7.886 5.586 1.00 45.69 91 ASP A CA 1
ATOM 765 C C . ASP A 1 91 ? -14.894 7.549 7.084 1.00 45.69 91 ASP A C 1
ATOM 767 O O . ASP A 1 91 ? -15.381 6.433 7.422 1.00 45.69 91 ASP A O 1
#

Secondary structure (DSSP, 8-state):
-HHHHHHHHHHHHHHHHHT---SHHHHHHTB------BSSSSBPPTT-EEE-TT-SSBSSBPBTT-EEE-SSTTS-EEEE--SS-------

Foldseek 3Di:
DVVVVVVVVVVVVVVVVVPPPPDPPVLVQWWDPPFPFEDDAAEADAFGQQAAAPDPHGHYTHTPQWAFDDPDRGGTTGTDHDDPDDHDDDD

Sequence (91 aa):
MKELRTVGLLLLMFAIFAASEEEDVWKRAQVDDSIGSYYSERVCWWNEVCKREFQVRFRCRCPKWSFCRSPGRYYDAHCAITRTGYIWMQD

Radius of gyration: 22.18 Å; chains: 1; bounding box: 66×26×42 Å